Protein AF-A0AAW3N4U8-F1 (afdb_monomer_lite)

Radius of gyration: 14.94 Å; chains: 1; bounding box: 34×26×44 Å

Foldseek 3Di:
DDWDFAPVQLVVVCCLVCHDPSVCVCVVPDDDLDDDDAPDDPPQPDVSSQLVCLNVPPDRGGTSDDDDDDDFDPPDDSVRSVVVVVVVCCVPVNHPPDD

Secondary structure (DSSP, 8-state):
-EEEETTSHHHHHHHHTT-GGGGGGGGGT---------S--TT-SSHHHHHHHHHHHS-TT-EEEEE---PPPTTS-HHHHHHHHHHHHHHHH------

pLDDT: mean 90.14, std 9.88, range [36.59, 97.06]

Organism: NCBI:txid101571

Structure (mmCIF, N/CA/C/O backbone):
data_AF-A0AAW3N4U8-F1
#
_entry.id   AF-A0AAW3N4U8-F1
#
loop_
_atom_site.group_PDB
_atom_site.id
_atom_site.type_symbol
_atom_site.label_atom_id
_atom_site.label_alt_id
_atom_site.label_comp_id
_atom_site.label_asym_id
_atom_site.label_entity_id
_atom_site.label_seq_id
_atom_site.pdbx_PDB_ins_code
_atom_site.Cartn_x
_atom_site.Cartn_y
_atom_site.Cartn_z
_atom_site.occupancy
_atom_site.B_iso_or_equiv
_atom_site.auth_seq_id
_atom_site.auth_comp_id
_atom_site.auth_asym_id
_atom_site.auth_atom_id
_atom_site.pdbx_PDB_model_num
ATOM 1 N N . MET A 1 1 ? -3.684 15.594 -1.154 1.00 78.69 1 MET A N 1
ATOM 2 C CA . MET A 1 1 ? -3.054 14.402 -1.765 1.00 78.69 1 MET A CA 1
ATOM 3 C C . MET A 1 1 ? -1.545 14.587 -1.709 1.00 78.69 1 MET A C 1
ATOM 5 O O . MET A 1 1 ? -1.091 15.682 -2.023 1.00 78.69 1 MET A O 1
ATOM 9 N N . LYS A 1 2 ? -0.788 13.585 -1.248 1.00 89.50 2 LYS A N 1
ATOM 10 C CA . LYS A 1 2 ? 0.686 13.629 -1.202 1.00 89.50 2 LYS A CA 1
ATOM 11 C C . LYS A 1 2 ? 1.270 12.860 -2.386 1.00 89.50 2 LYS A C 1
ATOM 13 O O . LYS A 1 2 ? 0.613 11.957 -2.899 1.00 89.50 2 LYS A O 1
ATOM 18 N N . VAL A 1 3 ? 2.478 13.221 -2.811 1.00 91.69 3 VAL A N 1
ATOM 19 C CA . VAL A 1 3 ? 3.206 12.546 -3.896 1.00 91.69 3 VAL A CA 1
ATOM 20 C C . VAL A 1 3 ? 4.534 12.017 -3.376 1.00 91.69 3 VAL A C 1
ATOM 22 O O . VAL A 1 3 ? 5.176 12.672 -2.554 1.00 91.69 3 VAL A O 1
ATOM 25 N N . GLY A 1 4 ? 4.932 10.841 -3.849 1.00 89.94 4 GLY A N 1
ATOM 26 C CA . GLY A 1 4 ? 6.234 10.255 -3.560 1.00 89.94 4 GLY A CA 1
ATOM 27 C C . GLY A 1 4 ? 7.115 10.174 -4.796 1.00 89.94 4 GLY A C 1
ATOM 28 O O . GLY A 1 4 ? 6.627 9.974 -5.909 1.00 89.94 4 GLY A O 1
ATOM 29 N N . GLN A 1 5 ? 8.416 10.352 -4.585 1.00 89.56 5 GLN A N 1
ATOM 30 C CA . GLN A 1 5 ? 9.433 10.260 -5.630 1.00 89.56 5 GLN A CA 1
ATOM 31 C C . GLN A 1 5 ? 9.968 8.828 -5.759 1.00 89.56 5 GLN A C 1
ATOM 33 O O . GLN A 1 5 ? 9.765 7.992 -4.872 1.00 89.56 5 GLN A O 1
ATOM 38 N N . ALA A 1 6 ? 10.678 8.567 -6.857 1.00 88.12 6 ALA A N 1
ATOM 39 C CA . ALA A 1 6 ? 11.369 7.303 -7.085 1.00 88.12 6 ALA A CA 1
ATOM 40 C C . ALA A 1 6 ? 12.300 6.916 -5.920 1.00 88.12 6 ALA A C 1
ATOM 42 O O . ALA A 1 6 ? 12.966 7.758 -5.315 1.00 88.12 6 ALA A O 1
ATOM 43 N N . GLY A 1 7 ? 12.309 5.626 -5.582 1.00 87.44 7 GLY A N 1
ATOM 44 C CA . GLY A 1 7 ? 13.083 5.049 -4.479 1.00 87.44 7 GLY A CA 1
ATOM 45 C C . GLY A 1 7 ? 12.389 5.085 -3.112 1.00 87.44 7 GLY A C 1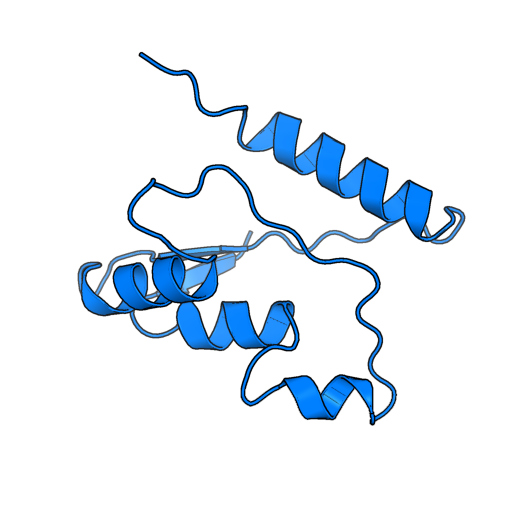
ATOM 46 O O . GLY A 1 7 ? 13.023 4.776 -2.099 1.00 87.44 7 GLY A O 1
ATOM 47 N N . LYS A 1 8 ? 11.117 5.497 -3.043 1.00 91.38 8 LYS A N 1
ATOM 48 C CA . LYS A 1 8 ? 10.344 5.592 -1.790 1.00 91.38 8 LYS A CA 1
ATOM 49 C C . LYS A 1 8 ? 9.060 4.768 -1.790 1.00 91.38 8 LYS A C 1
ATOM 51 O O . LYS A 1 8 ? 8.509 4.561 -0.711 1.00 91.38 8 LYS A O 1
ATOM 56 N N . ALA A 1 9 ? 8.581 4.287 -2.936 1.00 93.44 9 ALA A N 1
ATOM 57 C CA . ALA A 1 9 ? 7.298 3.601 -3.032 1.00 93.44 9 ALA A CA 1
ATOM 58 C C . ALA A 1 9 ? 7.289 2.258 -2.293 1.00 93.44 9 ALA A C 1
ATOM 60 O O . ALA A 1 9 ? 6.385 2.005 -1.501 1.00 93.44 9 ALA A O 1
ATOM 61 N N . GLY A 1 10 ? 8.301 1.414 -2.501 1.00 94.25 10 GLY A N 1
ATOM 62 C CA . GLY A 1 10 ? 8.406 0.088 -1.891 1.00 94.25 10 GLY A CA 1
ATOM 63 C C . GLY A 1 10 ? 8.421 0.142 -0.360 1.00 94.25 10 GLY A C 1
ATOM 64 O O . GLY A 1 10 ? 7.548 -0.463 0.271 1.00 94.25 10 GLY A O 1
ATOM 65 N N . PRO A 1 11 ? 9.351 0.893 0.265 1.00 93.69 11 PRO A N 1
ATOM 66 C CA . PRO A 1 11 ? 9.371 1.068 1.716 1.00 93.69 11 PRO A CA 1
ATOM 67 C C . PRO A 1 11 ? 8.077 1.680 2.267 1.00 93.69 11 PRO A C 1
ATOM 69 O O . PRO A 1 11 ? 7.592 1.237 3.308 1.00 93.69 11 PRO A O 1
ATOM 72 N N . HIS A 1 12 ? 7.486 2.654 1.567 1.00 94.69 12 HIS A N 1
ATOM 73 C CA . HIS A 1 12 ? 6.243 3.303 1.996 1.00 94.69 12 HIS A CA 1
ATOM 74 C C . HIS A 1 12 ? 5.037 2.358 1.945 1.00 94.69 12 HIS A C 1
ATOM 76 O O . HIS A 1 12 ? 4.264 2.275 2.900 1.00 94.69 12 HIS A O 1
ATOM 82 N N . ALA A 1 13 ? 4.907 1.574 0.874 1.00 94.56 13 ALA A N 1
ATOM 83 C CA . ALA A 1 13 ? 3.867 0.560 0.748 1.00 94.56 13 ALA A CA 1
ATOM 84 C C . ALA A 1 13 ? 4.012 -0.540 1.810 1.00 94.56 13 ALA A C 1
ATOM 86 O O . ALA A 1 13 ? 3.023 -0.929 2.433 1.00 94.56 13 ALA A O 1
ATOM 87 N N . ALA A 1 14 ? 5.242 -1.002 2.068 1.00 94.06 14 ALA A N 1
ATOM 88 C CA . ALA A 1 14 ? 5.520 -1.970 3.126 1.00 94.06 14 ALA A CA 1
ATOM 89 C C . ALA A 1 14 ? 5.172 -1.415 4.511 1.00 94.06 14 ALA A C 1
ATOM 91 O O . ALA A 1 14 ? 4.634 -2.146 5.342 1.00 94.06 14 ALA A O 1
ATOM 92 N N . TYR A 1 15 ? 5.432 -0.127 4.750 1.00 93.88 15 TYR A N 1
ATOM 93 C CA . TYR A 1 15 ? 5.034 0.540 5.982 1.00 93.88 15 TYR A CA 1
ATOM 94 C C . TYR A 1 15 ? 3.517 0.503 6.147 1.00 93.88 15 TYR A C 1
ATOM 96 O O . TYR A 1 15 ? 3.041 -0.084 7.116 1.00 93.88 15 TYR A O 1
ATOM 104 N N . ILE A 1 16 ? 2.752 1.046 5.192 1.00 93.38 16 ILE A N 1
ATOM 105 C CA . ILE A 1 16 ? 1.279 1.106 5.254 1.00 93.38 16 ILE A CA 1
ATOM 106 C C . ILE A 1 16 ? 0.669 -0.288 5.446 1.00 93.38 16 ILE A C 1
ATOM 108 O O . ILE A 1 16 ? -0.176 -0.467 6.318 1.00 93.38 16 ILE A O 1
ATOM 112 N N . ALA A 1 17 ? 1.136 -1.282 4.689 1.00 93.31 17 ALA A N 1
ATOM 113 C CA . ALA A 1 17 ? 0.624 -2.649 4.755 1.00 93.31 17 ALA A CA 1
ATOM 114 C C . ALA A 1 17 ? 1.155 -3.468 5.948 1.00 93.31 17 ALA A C 1
ATOM 116 O O . ALA A 1 17 ? 0.810 -4.641 6.066 1.00 93.31 17 ALA A O 1
ATOM 117 N N . ARG A 1 18 ? 2.016 -2.883 6.798 1.00 93.81 18 ARG A N 1
ATOM 118 C CA . ARG A 1 18 ? 2.746 -3.564 7.886 1.00 93.81 18 ARG A CA 1
ATOM 119 C C . ARG A 1 18 ? 3.400 -4.867 7.418 1.00 93.81 18 ARG A C 1
ATOM 121 O O . ARG A 1 18 ? 3.309 -5.906 8.061 1.00 93.81 18 ARG A O 1
ATOM 128 N N . ALA A 1 19 ? 4.077 -4.798 6.279 1.00 90.44 19 ALA A N 1
ATOM 129 C CA . ALA A 1 19 ? 4.746 -5.926 5.652 1.00 90.44 19 ALA A CA 1
ATOM 130 C C . ALA A 1 19 ? 6.272 -5.852 5.823 1.00 90.44 19 ALA A C 1
ATOM 132 O O . ALA A 1 19 ? 6.846 -4.790 6.090 1.00 90.44 19 ALA A O 1
ATOM 133 N N . GLY A 1 20 ? 6.940 -6.996 5.649 1.00 88.75 20 GLY A N 1
ATOM 134 C CA . GLY A 1 20 ? 8.397 -7.105 5.728 1.00 88.75 20 GLY A CA 1
ATOM 135 C C . GLY A 1 20 ? 8.934 -6.594 7.064 1.00 88.75 20 GLY A C 1
ATOM 136 O O . GLY A 1 20 ? 8.492 -7.029 8.127 1.00 88.75 20 GLY A O 1
ATOM 137 N N . GLN A 1 21 ? 9.850 -5.624 7.013 1.00 87.81 21 GLN A N 1
ATOM 138 C CA . GLN A 1 21 ? 10.475 -5.062 8.213 1.00 87.81 21 GLN A CA 1
ATOM 139 C C . GLN A 1 21 ? 9.490 -4.396 9.183 1.00 87.81 21 GLN A C 1
ATOM 141 O O . GLN A 1 21 ? 9.853 -4.193 10.332 1.00 87.81 21 GLN A O 1
ATOM 146 N N . TYR A 1 22 ? 8.261 -4.067 8.767 1.00 90.00 22 TYR A N 1
ATOM 147 C CA . TYR A 1 22 ? 7.261 -3.403 9.615 1.00 90.00 22 TYR A CA 1
ATOM 148 C C . TYR A 1 22 ? 6.249 -4.360 10.255 1.00 90.00 22 TYR A C 1
ATOM 150 O O . TYR A 1 22 ? 5.416 -3.913 11.042 1.00 90.00 22 TYR A O 1
ATOM 158 N N . ALA A 1 23 ? 6.324 -5.662 9.962 1.00 88.94 23 ALA A N 1
ATOM 159 C CA . ALA A 1 23 ? 5.383 -6.654 10.484 1.00 88.94 23 ALA A CA 1
ATOM 160 C C . ALA A 1 23 ? 5.398 -6.745 12.020 1.00 88.94 23 ALA A C 1
ATOM 162 O O . ALA A 1 23 ? 4.353 -6.921 12.643 1.00 88.94 23 ALA A O 1
ATOM 163 N N . HIS A 1 24 ? 6.565 -6.538 12.645 1.00 87.88 24 HIS A N 1
ATOM 164 C CA . HIS A 1 24 ? 6.718 -6.574 14.104 1.00 87.88 24 HIS A CA 1
ATOM 165 C C . HIS A 1 24 ? 5.855 -5.533 14.839 1.00 87.88 24 HIS A C 1
ATOM 167 O O . HIS A 1 24 ? 5.530 -5.729 16.007 1.00 87.88 24 HIS A O 1
ATOM 173 N N . ARG A 1 25 ? 5.442 -4.448 14.168 1.00 87.31 25 ARG A N 1
ATOM 174 C CA . ARG A 1 25 ? 4.653 -3.370 14.782 1.00 87.31 25 ARG A CA 1
ATOM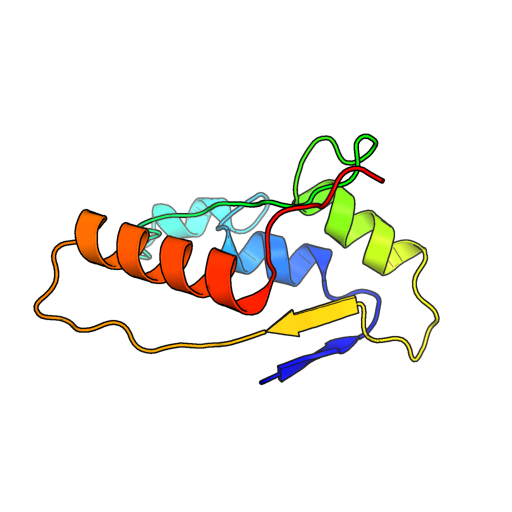 175 C C . ARG A 1 25 ? 3.237 -3.788 15.163 1.00 87.31 25 ARG A C 1
ATOM 177 O O . ARG A 1 25 ? 2.685 -3.232 16.108 1.00 87.31 25 ARG A O 1
ATOM 184 N N . LEU A 1 26 ? 2.680 -4.801 14.494 1.00 85.12 26 LEU A N 1
ATOM 185 C CA . LEU A 1 26 ? 1.381 -5.370 14.869 1.00 85.12 26 LEU A CA 1
ATOM 186 C C . LEU A 1 26 ? 1.411 -5.981 16.281 1.00 85.12 26 LEU A C 1
ATOM 188 O O . LEU A 1 26 ? 0.409 -5.968 16.986 1.00 85.12 26 LEU A O 1
ATOM 192 N N . GLY A 1 27 ? 2.578 -6.462 16.724 1.00 78.00 27 GLY A N 1
ATOM 193 C CA . GLY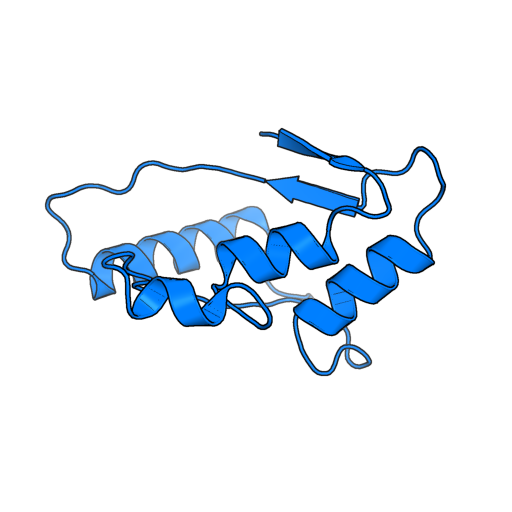 A 1 27 ? 2.799 -6.952 18.087 1.00 78.00 27 GLY A CA 1
ATOM 194 C C . GLY A 1 27 ? 3.115 -5.858 19.114 1.00 78.00 27 GLY A C 1
ATOM 195 O O . GLY A 1 27 ? 3.272 -6.168 20.290 1.00 78.00 27 GLY A O 1
ATOM 196 N N . GLN A 1 28 ? 3.222 -4.592 18.695 1.00 85.38 28 GLN A N 1
ATOM 197 C CA . GLN A 1 28 ? 3.584 -3.447 19.546 1.00 85.38 28 GLN A CA 1
ATOM 198 C C . GLN A 1 28 ? 2.414 -2.476 19.778 1.00 85.38 28 GLN A C 1
ATOM 200 O O . GLN A 1 28 ? 2.623 -1.324 20.151 1.00 85.38 28 GLN A O 1
ATOM 205 N N . GLY A 1 29 ? 1.177 -2.936 19.568 1.00 79.94 29 GLY A N 1
ATOM 206 C CA . GLY A 1 29 ? -0.037 -2.154 19.826 1.00 79.94 29 GLY A CA 1
ATOM 207 C C . GLY A 1 29 ? -0.544 -1.341 18.634 1.00 79.94 29 GLY A C 1
ATOM 208 O O . GLY A 1 29 ? -1.552 -0.650 18.764 1.00 79.94 29 GLY A O 1
ATOM 209 N N . GLU A 1 30 ? 0.098 -1.432 17.466 1.00 86.50 30 GLU A N 1
ATOM 210 C CA . GLU A 1 30 ? -0.481 -0.902 16.232 1.00 86.50 30 GLU A CA 1
ATOM 211 C C . GLU A 1 30 ? -1.464 -1.912 15.622 1.00 86.50 30 GLU A C 1
ATOM 213 O O . GLU A 1 30 ? -1.154 -3.095 15.496 1.00 86.50 30 GLU A O 1
ATOM 218 N N . GLN A 1 31 ? -2.638 -1.445 15.191 1.00 86.81 31 GLN A N 1
ATOM 219 C CA . GLN A 1 31 ? -3.650 -2.287 14.554 1.00 86.81 31 GLN A CA 1
ATOM 220 C C . GLN A 1 31 ? -3.775 -1.956 13.066 1.00 86.81 31 GLN A C 1
ATOM 222 O O . GLN A 1 31 ? -3.934 -0.797 12.682 1.00 86.81 31 GLN A O 1
ATOM 227 N N . LEU A 1 32 ? -3.748 -2.994 12.230 1.00 91.62 32 LEU A N 1
ATOM 228 C CA . LEU A 1 32 ? -4.077 -2.912 10.812 1.00 91.62 32 LEU A CA 1
ATOM 229 C C . LEU A 1 32 ? -5.388 -3.656 10.570 1.00 91.62 32 LEU A C 1
ATOM 231 O O . LEU A 1 32 ? -5.413 -4.882 10.554 1.00 91.62 32 LEU A O 1
ATOM 235 N N . GLU A 1 33 ? -6.479 -2.908 10.416 1.00 92.38 33 GLU A N 1
ATOM 236 C CA . GLU A 1 33 ? -7.819 -3.494 10.278 1.00 92.38 33 GLU A CA 1
ATOM 237 C C . GLU A 1 33 ? -8.027 -4.182 8.925 1.00 92.38 33 GLU A C 1
ATOM 239 O O . GLU A 1 33 ? -8.676 -5.221 8.852 1.00 92.38 33 GLU A O 1
ATOM 244 N N . ALA A 1 34 ? -7.493 -3.607 7.844 1.00 92.44 34 ALA A N 1
ATOM 245 C CA . ALA A 1 34 ? -7.631 -4.153 6.501 1.00 92.44 34 ALA A CA 1
ATOM 246 C C . ALA A 1 34 ? -6.522 -3.656 5.568 1.00 92.44 34 ALA A C 1
ATOM 248 O O . ALA A 1 34 ? -6.075 -2.512 5.662 1.00 92.44 34 ALA A O 1
ATOM 249 N N . THR A 1 35 ? -6.142 -4.498 4.608 1.00 94.19 35 THR A N 1
ATOM 250 C CA . THR A 1 35 ? -5.334 -4.124 3.441 1.00 94.19 35 THR A CA 1
ATOM 251 C C . THR A 1 35 ? -5.915 -4.754 2.184 1.00 94.19 35 THR A C 1
ATOM 253 O O . THR A 1 35 ? -6.694 -5.706 2.240 1.00 94.19 35 THR A O 1
ATOM 256 N N . GLY A 1 36 ? -5.556 -4.207 1.028 1.00 92.88 36 GLY A N 1
ATOM 257 C CA . GLY A 1 36 ? -5.974 -4.743 -0.255 1.00 92.88 36 GLY A CA 1
ATOM 258 C C . GLY A 1 36 ? -5.217 -4.089 -1.396 1.00 92.88 36 GLY A C 1
ATOM 259 O O . GLY A 1 36 ? -4.578 -3.051 -1.226 1.00 92.88 36 GLY A O 1
ATOM 260 N N . ALA A 1 37 ? -5.302 -4.710 -2.564 1.00 93.75 37 ALA A N 1
ATOM 261 C CA . ALA A 1 37 ? -4.762 -4.174 -3.797 1.00 93.75 37 ALA A CA 1
ATOM 262 C C . ALA A 1 37 ? -5.648 -4.566 -4.976 1.00 93.75 37 ALA A C 1
ATOM 264 O O . ALA A 1 37 ? -6.380 -5.552 -4.919 1.00 93.75 37 ALA A O 1
ATOM 265 N N . GLY A 1 38 ? -5.563 -3.784 -6.045 1.00 92.69 38 GLY A N 1
ATOM 266 C CA . GLY A 1 38 ? -6.315 -3.983 -7.275 1.00 92.69 38 GLY A CA 1
ATOM 267 C C . GLY A 1 38 ? -5.564 -3.385 -8.457 1.00 92.69 38 GLY A C 1
ATOM 268 O O . GLY A 1 38 ? -4.535 -2.737 -8.275 1.00 92.69 38 GLY A O 1
ATOM 269 N N . ASN A 1 39 ? -6.066 -3.636 -9.666 1.00 92.38 39 ASN A N 1
ATOM 270 C CA . ASN A 1 39 ? -5.489 -3.145 -10.923 1.00 92.38 39 ASN A CA 1
ATOM 271 C C . ASN A 1 39 ? -3.991 -3.474 -11.113 1.00 92.38 39 ASN A C 1
ATOM 273 O O . ASN A 1 39 ? -3.300 -2.806 -11.877 1.00 92.38 39 ASN A O 1
ATOM 277 N N . LEU A 1 4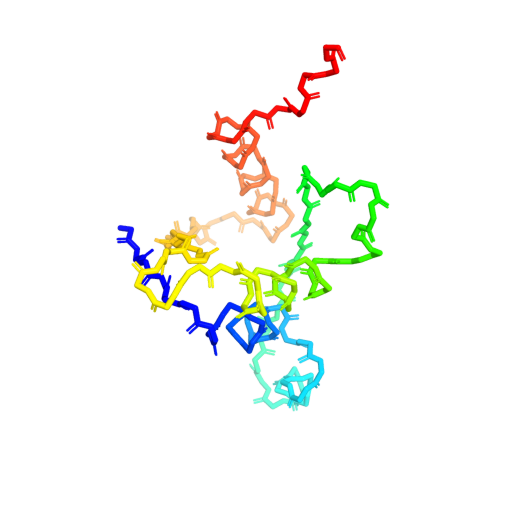0 ? -3.492 -4.536 -10.466 1.00 93.44 40 LEU A N 1
ATOM 278 C CA . LEU A 1 40 ? -2.114 -4.984 -10.646 1.00 93.44 40 LEU A CA 1
ATOM 279 C C . LEU A 1 40 ? -1.919 -5.591 -12.046 1.00 93.44 40 LEU A C 1
ATOM 281 O O . LEU A 1 40 ? -2.764 -6.373 -12.505 1.00 93.44 40 LEU A O 1
ATOM 285 N N . PRO A 1 41 ? -0.816 -5.263 -12.738 1.00 93.75 41 PRO A N 1
ATOM 286 C CA . PRO A 1 41 ? -0.466 -5.914 -13.993 1.00 93.75 41 PRO A CA 1
ATOM 287 C C . PRO A 1 41 ? -0.106 -7.387 -13.757 1.00 93.75 41 PRO A C 1
ATOM 289 O O . PRO A 1 41 ? 0.331 -7.760 -12.672 1.00 93.75 41 PRO A O 1
ATOM 292 N N . ALA A 1 42 ? -0.253 -8.227 -14.786 1.00 94.31 42 ALA A N 1
ATOM 293 C CA . ALA A 1 42 ? -0.073 -9.680 -14.664 1.00 94.31 42 ALA A CA 1
ATOM 294 C C . ALA A 1 42 ? 1.334 -10.103 -14.199 1.00 94.31 42 ALA A C 1
ATOM 296 O O . ALA A 1 42 ? 1.484 -11.150 -13.579 1.00 94.31 42 ALA A O 1
ATOM 297 N N . TRP A 1 43 ? 2.357 -9.290 -14.473 1.00 94.75 43 TRP A N 1
ATOM 298 C CA . TRP A 1 43 ? 3.729 -9.552 -14.031 1.00 94.75 43 TRP A CA 1
ATOM 299 C C . TRP A 1 43 ? 3.943 -9.297 -12.531 1.00 94.75 43 TRP A C 1
ATOM 301 O O . TRP A 1 43 ? 4.908 -9.796 -11.954 1.00 94.75 43 TRP A O 1
ATOM 311 N N . ALA A 1 44 ? 3.076 -8.514 -11.883 1.00 96.00 44 ALA A N 1
ATOM 312 C CA . ALA A 1 44 ? 3.227 -8.174 -10.477 1.00 96.00 44 ALA A CA 1
ATOM 313 C C . ALA A 1 44 ? 2.625 -9.281 -9.606 1.00 96.00 44 ALA A C 1
ATOM 315 O O . ALA A 1 44 ? 1.415 -9.335 -9.394 1.00 96.00 44 ALA A O 1
ATOM 316 N N . ALA A 1 45 ? 3.487 -10.136 -9.051 1.00 92.81 45 ALA A N 1
ATOM 317 C CA . ALA A 1 45 ? 3.064 -11.222 -8.165 1.00 92.81 45 ALA A CA 1
ATOM 318 C C . ALA A 1 45 ? 2.329 -10.722 -6.906 1.00 92.81 45 ALA A C 1
ATOM 320 O O . ALA A 1 45 ? 1.479 -11.418 -6.358 1.00 92.81 45 ALA A O 1
ATOM 321 N N . ASN A 1 46 ? 2.668 -9.522 -6.425 1.00 93.56 46 ASN A N 1
ATOM 322 C CA . ASN A 1 46 ? 2.000 -8.853 -5.312 1.00 93.56 46 ASN A CA 1
ATOM 323 C C . ASN A 1 46 ? 2.234 -7.323 -5.384 1.00 93.56 46 ASN A C 1
ATOM 325 O O . ASN A 1 46 ? 3.051 -6.863 -6.190 1.00 93.56 46 ASN A O 1
ATOM 329 N N . PRO A 1 47 ? 1.561 -6.514 -4.541 1.00 94.00 47 PRO A N 1
ATOM 330 C CA . PRO A 1 47 ? 1.684 -5.056 -4.583 1.00 94.00 47 PRO A CA 1
ATOM 331 C C . PRO A 1 47 ? 3.097 -4.543 -4.295 1.00 94.00 47 PRO A C 1
ATOM 333 O O . PRO A 1 47 ? 3.505 -3.542 -4.871 1.00 94.00 47 PRO A O 1
ATOM 336 N N . LEU A 1 48 ? 3.864 -5.206 -3.422 1.00 94.25 48 LEU A N 1
ATOM 337 C CA . LEU A 1 48 ? 5.225 -4.766 -3.098 1.00 94.25 48 LEU A CA 1
ATOM 338 C C . LEU A 1 48 ? 6.158 -4.909 -4.299 1.00 94.25 48 LEU A C 1
ATOM 340 O O . LEU A 1 48 ? 6.948 -4.004 -4.545 1.00 94.25 48 LEU A O 1
ATOM 344 N N . VAL A 1 49 ? 6.019 -5.989 -5.073 1.00 95.12 49 VAL A N 1
ATOM 345 C CA . VAL A 1 49 ? 6.774 -6.184 -6.323 1.00 95.12 49 VAL A CA 1
ATOM 346 C C . VAL A 1 49 ? 6.470 -5.064 -7.318 1.00 95.12 49 VAL A C 1
ATOM 348 O O . VAL A 1 49 ? 7.386 -4.532 -7.940 1.00 95.12 49 VAL A O 1
ATOM 351 N N . PHE A 1 50 ? 5.204 -4.651 -7.428 1.00 96.06 50 PHE A N 1
ATOM 352 C CA . PHE A 1 50 ? 4.825 -3.513 -8.268 1.00 96.06 50 PHE A CA 1
ATOM 353 C C . PHE A 1 50 ? 5.534 -2.219 -7.838 1.00 96.06 50 PHE A C 1
ATOM 355 O O . PHE A 1 50 ? 6.133 -1.541 -8.670 1.00 96.06 50 PHE A O 1
ATOM 362 N N . TRP A 1 51 ? 5.527 -1.900 -6.541 1.00 95.38 51 TRP A N 1
ATOM 363 C CA . TRP A 1 51 ? 6.164 -0.680 -6.034 1.00 95.38 51 TRP A CA 1
ATOM 364 C C . TRP A 1 51 ? 7.693 -0.709 -6.118 1.00 95.38 51 TRP A C 1
ATOM 366 O O . TRP A 1 51 ? 8.303 0.321 -6.389 1.00 95.38 51 TRP A O 1
ATOM 376 N N . GLN A 1 52 ? 8.316 -1.874 -5.935 1.00 94.06 52 GLN A N 1
ATOM 377 C CA . GLN A 1 52 ? 9.756 -2.054 -6.143 1.00 94.06 52 GLN A CA 1
ATOM 378 C C . GLN A 1 52 ? 10.143 -1.831 -7.607 1.00 94.06 52 GLN A C 1
ATOM 380 O O . GLN A 1 52 ? 11.128 -1.150 -7.880 1.00 94.06 52 GLN A O 1
ATOM 385 N N . ALA A 1 53 ? 9.351 -2.354 -8.547 1.00 95.12 53 ALA A N 1
ATOM 386 C CA . ALA A 1 53 ? 9.558 -2.104 -9.968 1.00 95.12 53 ALA A CA 1
ATOM 387 C C . ALA A 1 53 ? 9.373 -0.617 -10.313 1.00 95.12 53 ALA A C 1
ATOM 389 O O . ALA A 1 53 ? 10.183 -0.065 -11.054 1.00 95.12 53 ALA A O 1
ATOM 390 N N . ALA A 1 54 ? 8.369 0.054 -9.735 1.00 93.94 54 ALA A N 1
ATOM 391 C CA . ALA A 1 54 ? 8.198 1.498 -9.893 1.00 93.94 54 ALA A CA 1
ATOM 392 C C . ALA A 1 54 ? 9.426 2.269 -9.378 1.00 93.94 54 ALA A C 1
ATOM 394 O O . ALA A 1 54 ? 9.943 3.132 -10.075 1.00 93.94 54 ALA A O 1
ATOM 395 N N . ASP A 1 55 ? 9.953 1.921 -8.204 1.00 93.19 55 ASP A N 1
ATOM 396 C CA . ASP A 1 55 ? 11.159 2.560 -7.665 1.00 93.19 55 ASP A CA 1
ATOM 397 C C . ASP A 1 55 ? 12.415 2.318 -8.520 1.00 93.19 55 ASP A C 1
ATOM 399 O O . ASP A 1 55 ? 13.276 3.193 -8.579 1.00 93.19 55 ASP A O 1
ATOM 403 N N . ALA A 1 56 ? 12.528 1.157 -9.172 1.00 94.00 56 ALA A N 1
ATOM 404 C CA . ALA A 1 56 ? 13.686 0.796 -9.990 1.00 94.00 56 ALA A CA 1
ATOM 405 C C . ALA A 1 56 ? 13.652 1.387 -11.410 1.00 94.00 56 ALA A C 1
ATOM 407 O O . ALA A 1 56 ? 14.708 1.612 -12.002 1.00 94.00 56 ALA A O 1
ATOM 408 N N . HIS A 1 57 ? 12.457 1.596 -11.970 1.00 93.81 57 HIS A N 1
ATOM 409 C CA . HIS A 1 57 ? 12.285 1.919 -13.389 1.00 93.81 57 HIS A CA 1
ATOM 410 C C . HIS A 1 57 ? 11.661 3.293 -13.661 1.00 93.81 57 HIS A C 1
ATOM 412 O O . HIS A 1 57 ? 11.720 3.764 -14.797 1.00 93.81 57 HIS A O 1
ATOM 418 N N . GLU A 1 58 ? 11.083 3.958 -12.659 1.00 93.12 58 GLU A N 1
ATOM 419 C CA . GLU A 1 58 ? 10.605 5.334 -12.802 1.00 93.12 58 GLU A CA 1
ATOM 420 C C . GLU A 1 58 ? 11.786 6.310 -12.932 1.00 93.12 58 GLU A C 1
ATOM 422 O O . GLU A 1 58 ? 12.858 6.118 -12.352 1.00 93.12 58 GLU A O 1
ATOM 427 N N . ARG A 1 59 ? 11.607 7.393 -13.694 1.00 90.62 59 ARG A N 1
ATOM 428 C CA . ARG A 1 59 ? 12.679 8.384 -13.890 1.00 90.62 59 ARG A CA 1
ATOM 429 C C . ARG A 1 59 ? 13.059 9.057 -12.564 1.00 90.62 59 ARG A C 1
ATOM 431 O O . ARG A 1 59 ? 12.214 9.243 -11.695 1.00 90.62 59 ARG A O 1
ATOM 438 N N . ALA A 1 60 ? 14.297 9.546 -12.451 1.00 82.19 60 ALA A N 1
ATOM 439 C CA . ALA A 1 60 ? 14.823 10.150 -11.215 1.00 82.19 60 ALA A CA 1
ATOM 440 C C . ALA A 1 60 ? 13.946 11.277 -10.616 1.00 82.19 60 ALA A C 1
ATOM 442 O O . ALA A 1 60 ? 13.848 11.400 -9.402 1.00 82.19 60 ALA A O 1
ATOM 443 N N . ASN A 1 61 ? 13.259 12.059 -11.460 1.00 83.31 61 ASN A N 1
ATOM 444 C CA . ASN A 1 61 ? 12.319 13.118 -11.048 1.00 83.31 61 ASN A CA 1
ATOM 445 C C . ASN A 1 61 ? 10.842 12.734 -11.280 1.00 83.31 61 ASN A C 1
ATOM 447 O O . ASN A 1 61 ? 9.985 13.598 -11.488 1.00 83.31 61 ASN A O 1
ATOM 451 N N . GLY A 1 62 ? 10.559 11.438 -11.368 1.00 88.88 62 GLY A N 1
ATOM 452 C CA . GLY A 1 62 ? 9.230 10.882 -11.574 1.00 88.88 62 GLY A CA 1
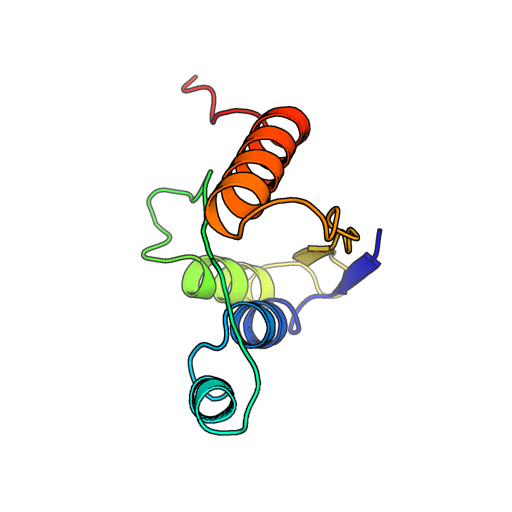ATOM 453 C C . GLY A 1 62 ? 8.458 10.753 -10.266 1.00 88.88 62 GLY A C 1
ATOM 454 O O . GLY A 1 62 ? 9.010 10.832 -9.168 1.00 88.88 62 GLY A O 1
ATOM 455 N N . THR A 1 63 ? 7.145 10.591 -10.393 1.00 90.94 63 THR A N 1
ATOM 456 C CA . THR A 1 63 ? 6.244 10.361 -9.262 1.00 90.94 63 THR A CA 1
ATOM 457 C C . THR A 1 63 ? 5.857 8.896 -9.264 1.00 90.94 63 THR A C 1
ATOM 459 O O . THR A 1 63 ? 5.112 8.474 -10.141 1.00 90.94 63 THR A O 1
ATOM 462 N N . THR A 1 64 ? 6.333 8.137 -8.282 1.00 91.69 64 THR A N 1
ATOM 463 C CA . THR A 1 64 ? 6.052 6.699 -8.194 1.00 91.69 64 THR A CA 1
ATOM 464 C C . THR A 1 64 ? 4.705 6.410 -7.556 1.00 91.69 64 THR A C 1
ATOM 466 O O . THR A 1 64 ? 4.081 5.419 -7.907 1.00 91.69 64 THR A O 1
ATOM 469 N N . TYR A 1 65 ? 4.217 7.264 -6.650 1.00 93.75 65 TYR A N 1
ATOM 470 C CA . TYR A 1 65 ? 2.901 7.084 -6.038 1.00 93.75 65 TYR A CA 1
ATOM 471 C C . TYR A 1 65 ? 2.222 8.402 -5.660 1.00 93.75 65 TYR A C 1
ATOM 473 O O . TYR A 1 65 ? 2.855 9.446 -5.470 1.00 93.75 65 TYR A O 1
ATOM 481 N N . ARG A 1 66 ? 0.899 8.320 -5.499 1.00 93.25 66 ARG A N 1
ATOM 482 C CA . ARG A 1 66 ? 0.054 9.341 -4.876 1.00 93.25 66 ARG A CA 1
ATOM 483 C C . ARG A 1 66 ? -0.648 8.725 -3.675 1.00 93.25 66 ARG A C 1
ATOM 485 O O . ARG A 1 66 ? -1.096 7.586 -3.742 1.00 93.25 66 ARG A O 1
ATOM 492 N N . GLU A 1 67 ? -0.752 9.480 -2.592 1.00 94.06 67 GLU A N 1
ATOM 493 C CA . GLU A 1 67 ? -1.361 9.025 -1.344 1.00 94.06 67 GLU A CA 1
ATOM 494 C C . GLU A 1 67 ? -2.529 9.928 -0.938 1.00 94.06 67 GLU A C 1
ATOM 496 O O . GLU A 1 67 ? -2.445 11.168 -0.962 1.00 94.06 67 GLU A O 1
ATOM 501 N N . MET A 1 68 ? -3.615 9.277 -0.522 1.00 93.44 68 MET A N 1
ATOM 502 C CA . MET A 1 68 ? -4.805 9.898 0.042 1.00 93.44 68 MET A CA 1
ATOM 503 C C . MET A 1 68 ? -4.986 9.396 1.474 1.00 93.44 68 MET A C 1
ATOM 505 O O . MET A 1 68 ? -5.233 8.215 1.693 1.00 93.44 68 MET A O 1
ATOM 509 N N . ALA A 1 69 ? -4.864 10.302 2.442 1.00 94.25 69 ALA A N 1
ATOM 510 C CA . ALA A 1 69 ? -5.187 10.027 3.836 1.00 94.25 69 ALA A CA 1
ATOM 511 C C . ALA A 1 69 ? -6.611 10.520 4.107 1.00 94.25 69 ALA A C 1
ATOM 513 O O . ALA A 1 69 ? -6.899 11.703 3.921 1.00 94.25 69 ALA A O 1
ATOM 514 N N . LEU A 1 70 ? -7.492 9.608 4.516 1.00 92.94 70 LEU A N 1
ATOM 515 C CA . LEU A 1 70 ? -8.911 9.868 4.746 1.00 92.94 70 LEU A CA 1
ATOM 516 C C . LEU A 1 70 ? -9.262 9.493 6.185 1.00 92.94 70 LEU A C 1
ATOM 518 O O . LEU A 1 70 ? -8.857 8.436 6.668 1.00 92.94 70 LEU A O 1
ATOM 522 N N . ALA A 1 71 ? -10.031 10.342 6.863 1.00 95.50 71 ALA A N 1
ATOM 523 C CA . ALA A 1 71 ? -10.628 9.986 8.144 1.00 95.50 71 ALA A CA 1
ATOM 524 C C . ALA A 1 71 ? -11.887 9.143 7.899 1.00 95.50 71 ALA A C 1
ATOM 526 O O . ALA A 1 71 ? -12.724 9.504 7.072 1.00 95.50 71 ALA A O 1
ATOM 527 N N . LEU A 1 72 ? -12.024 8.027 8.617 1.00 95.69 72 LEU A N 1
ATOM 528 C CA . LEU A 1 72 ? -13.204 7.165 8.533 1.00 95.69 72 LEU A CA 1
ATOM 529 C C . LEU A 1 72 ? -14.184 7.491 9.671 1.00 95.69 72 LEU A C 1
ATOM 531 O O . LEU A 1 72 ? -13.733 7.790 10.781 1.00 95.69 72 LEU A O 1
ATOM 535 N N . PRO A 1 73 ? -15.509 7.417 9.438 1.00 95.88 73 PRO A N 1
ATOM 536 C CA . PRO A 1 73 ? -16.495 7.619 10.494 1.00 95.88 73 PRO A CA 1
ATOM 537 C C . PRO A 1 73 ? -16.303 6.606 11.628 1.00 95.88 73 PRO A C 1
ATOM 539 O O . PRO A 1 73 ? -16.263 5.396 11.391 1.00 95.88 73 PRO A O 1
ATOM 542 N N . ARG A 1 74 ? -16.189 7.108 12.862 1.00 94.31 74 ARG A N 1
ATOM 543 C CA . ARG A 1 74 ? -15.930 6.288 14.059 1.00 94.31 74 ARG A CA 1
ATOM 544 C C . ARG A 1 74 ? -17.112 5.404 14.448 1.00 94.31 74 ARG A C 1
ATOM 546 O O . ARG A 1 74 ? -16.900 4.352 15.039 1.00 94.31 74 ARG A O 1
ATOM 553 N N . GLU A 1 75 ? -18.313 5.809 14.049 1.00 96.50 75 GLU A N 1
ATOM 554 C CA . GLU A 1 75 ? -19.571 5.118 14.354 1.00 96.50 75 GLU A CA 1
ATOM 555 C C . GLU A 1 75 ? -19.730 3.799 13.574 1.00 96.50 75 GLU A C 1
ATOM 557 O O . GLU A 1 75 ? -20.570 2.968 13.910 1.00 96.50 75 GLU A O 1
ATOM 562 N N . LEU A 1 76 ? -18.954 3.610 12.500 1.00 96.69 76 LEU A N 1
ATOM 563 C CA . LEU A 1 76 ? -19.032 2.425 11.648 1.00 96.69 76 LEU A CA 1
ATOM 564 C C . LEU A 1 76 ? -18.226 1.271 12.238 1.00 96.69 76 LEU A C 1
ATOM 566 O O . LEU A 1 76 ? -17.107 1.474 12.701 1.00 96.69 76 LEU A O 1
ATOM 570 N N . ALA A 1 77 ? -18.731 0.044 12.116 1.00 96.00 77 ALA A N 1
ATOM 571 C CA . ALA A 1 77 ? -17.960 -1.157 12.434 1.00 96.00 77 ALA A CA 1
ATOM 572 C C . ALA A 1 77 ? -16.766 -1.343 11.461 1.00 96.00 77 ALA A C 1
ATOM 574 O O . ALA A 1 77 ? -16.823 -0.846 10.329 1.00 96.00 77 ALA A O 1
ATOM 575 N N . PRO A 1 78 ? -15.707 -2.092 11.838 1.00 94.81 78 PRO A N 1
ATOM 576 C CA . PRO A 1 78 ? -14.539 -2.326 10.978 1.00 94.81 78 PRO A CA 1
ATOM 577 C C . PRO A 1 78 ? -14.888 -2.806 9.558 1.00 94.81 78 PRO A C 1
ATOM 579 O O . PRO A 1 78 ? -14.389 -2.261 8.573 1.00 94.81 78 PRO A O 1
ATOM 582 N N . ASP A 1 79 ? -15.830 -3.743 9.421 1.00 95.56 79 ASP A N 1
ATOM 583 C CA . ASP A 1 79 ? -16.249 -4.263 8.111 1.00 95.56 79 ASP A CA 1
ATOM 584 C C . ASP A 1 79 ? -16.954 -3.211 7.245 1.00 95.56 79 ASP A C 1
ATOM 586 O O . ASP A 1 79 ? -16.777 -3.170 6.022 1.00 95.56 79 ASP A O 1
ATOM 590 N N . GLN A 1 80 ? -17.731 -2.322 7.872 1.00 97.06 80 GLN A N 1
ATOM 591 C CA . GLN A 1 80 ? -18.397 -1.214 7.187 1.00 97.06 80 GLN A CA 1
ATOM 592 C C . GLN A 1 80 ? -17.379 -0.171 6.722 1.00 97.06 80 GLN A C 1
ATOM 594 O O . GLN A 1 80 ? -17.460 0.289 5.582 1.00 97.06 80 GLN A O 1
ATOM 599 N N . ARG A 1 81 ? -16.381 0.148 7.559 1.00 97.00 81 ARG A N 1
ATOM 600 C CA . ARG A 1 81 ? -15.247 1.005 7.185 1.00 97.00 81 ARG A CA 1
ATOM 601 C C . ARG A 1 81 ? -14.477 0.423 6.002 1.00 97.00 81 ARG A C 1
ATOM 603 O O . ARG A 1 81 ? -14.232 1.125 5.024 1.00 97.00 81 ARG A O 1
ATOM 610 N N . ALA A 1 82 ? -14.168 -0.871 6.037 1.00 95.88 82 ALA A N 1
ATOM 611 C CA . ALA A 1 82 ? -13.469 -1.545 4.948 1.00 95.88 82 ALA A CA 1
ATOM 612 C C . ALA A 1 82 ? -14.293 -1.552 3.646 1.00 95.88 82 ALA A C 1
ATOM 614 O O . ALA A 1 82 ? -13.750 -1.321 2.564 1.00 95.88 82 ALA A O 1
ATOM 615 N N . LYS A 1 83 ? -15.613 -1.768 3.729 1.00 96.00 83 LYS A N 1
ATOM 616 C CA . LYS A 1 83 ? -16.520 -1.688 2.572 1.00 96.00 83 LYS A CA 1
ATOM 617 C C . LYS A 1 83 ? -16.579 -0.274 1.990 1.00 96.00 83 LYS A C 1
ATOM 619 O O . LYS A 1 83 ? -16.519 -0.137 0.771 1.00 96.00 83 LYS A O 1
ATOM 624 N N . LEU A 1 84 ? -16.652 0.750 2.842 1.00 96.50 84 LEU A N 1
ATOM 625 C CA . LEU A 1 84 ? -16.637 2.155 2.434 1.00 96.50 84 LEU A CA 1
ATOM 626 C C . LEU A 1 84 ? -15.352 2.496 1.669 1.00 96.50 84 LEU A C 1
ATOM 628 O O . LEU A 1 84 ? -15.423 3.044 0.573 1.00 96.50 84 LEU A O 1
ATOM 632 N N . VAL A 1 85 ? -14.189 2.103 2.199 1.00 95.94 85 VAL A N 1
ATOM 633 C CA . VAL A 1 85 ? -12.894 2.326 1.533 1.00 95.94 85 VAL A CA 1
ATOM 634 C C . VAL A 1 85 ? -12.829 1.604 0.187 1.00 95.94 85 VAL A C 1
ATOM 636 O O . VAL A 1 85 ? -12.417 2.203 -0.801 1.00 95.94 85 VAL A O 1
ATOM 639 N N . ARG A 1 86 ? -13.273 0.342 0.104 1.00 94.94 86 ARG A N 1
ATOM 640 C CA . ARG A 1 86 ? -13.298 -0.395 -1.173 1.00 94.94 86 ARG A CA 1
ATOM 641 C C . ARG A 1 86 ? -14.203 0.266 -2.215 1.00 94.94 86 ARG A C 1
ATOM 643 O O . ARG A 1 86 ? -13.817 0.336 -3.378 1.00 94.94 86 ARG A O 1
ATOM 650 N N . ALA A 1 87 ? -15.375 0.753 -1.807 1.00 94.75 87 ALA A N 1
ATOM 651 C CA . ALA A 1 87 ? -16.291 1.464 -2.698 1.00 94.75 87 ALA A CA 1
ATOM 652 C C . ALA A 1 87 ? -15.674 2.774 -3.212 1.00 94.75 87 ALA A C 1
ATOM 654 O O . ALA A 1 87 ? -15.709 3.032 -4.412 1.00 94.75 87 ALA A O 1
ATOM 655 N N . PHE A 1 88 ? -15.038 3.542 -2.323 1.00 94.75 88 PHE A N 1
ATOM 656 C CA . PHE A 1 88 ? -14.304 4.751 -2.687 1.00 94.75 88 PHE A CA 1
ATOM 657 C C . PHE A 1 88 ? -13.183 4.459 -3.697 1.00 94.75 88 PHE A C 1
ATOM 659 O O . PHE A 1 88 ? -13.111 5.092 -4.743 1.00 94.75 88 PHE A O 1
ATOM 666 N N . VAL A 1 89 ? -12.347 3.446 -3.442 1.00 93.88 89 VAL A N 1
ATOM 667 C CA . VAL A 1 89 ? -11.264 3.055 -4.364 1.00 93.88 89 VAL A CA 1
ATOM 668 C C . VAL A 1 89 ? -11.807 2.667 -5.742 1.00 93.88 89 VAL A C 1
ATOM 670 O O . VAL A 1 89 ? -11.236 3.070 -6.753 1.00 93.88 89 VAL A O 1
ATOM 673 N N . ALA A 1 90 ? -12.908 1.912 -5.799 1.00 92.56 90 ALA A N 1
ATOM 674 C CA . ALA A 1 90 ? -13.535 1.527 -7.061 1.00 92.56 90 ALA A CA 1
ATOM 675 C C . ALA A 1 90 ? -14.093 2.733 -7.836 1.00 92.56 90 ALA A C 1
ATOM 677 O O . ALA A 1 90 ? -13.995 2.759 -9.061 1.00 92.56 90 ALA A O 1
ATOM 678 N N . GLN A 1 91 ? -14.645 3.727 -7.135 1.00 93.19 91 GLN A N 1
ATOM 679 C CA . GLN A 1 91 ? -15.132 4.968 -7.738 1.00 93.19 91 GLN A CA 1
ATOM 680 C C . GLN A 1 91 ? -13.989 5.813 -8.319 1.00 93.19 91 GLN A C 1
ATOM 682 O O . GLN A 1 91 ? -14.110 6.305 -9.436 1.00 93.19 91 GLN A O 1
ATOM 687 N N . GLU A 1 92 ? -12.884 5.966 -7.585 1.00 91.69 92 GLU A N 1
ATOM 688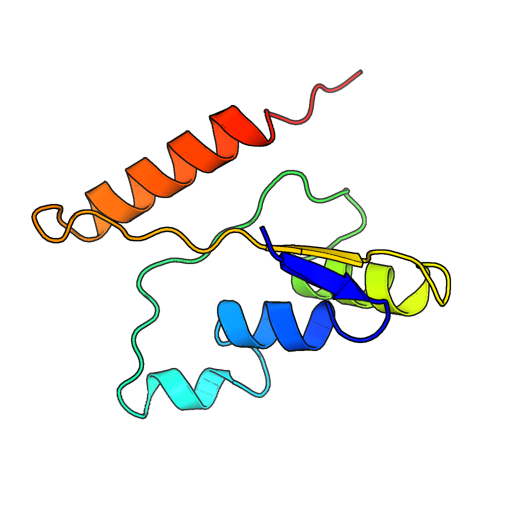 C CA . GLU A 1 92 ? -11.778 6.848 -7.984 1.00 91.69 92 GLU A CA 1
ATOM 689 C C . GLU A 1 92 ? -10.859 6.235 -9.048 1.00 91.69 92 GLU A C 1
ATOM 691 O O . GLU A 1 92 ? -10.357 6.943 -9.919 1.00 91.69 92 GLU A O 1
ATOM 696 N N . LEU A 1 93 ? -10.594 4.927 -8.967 1.00 88.62 93 LEU A N 1
ATOM 697 C CA . LEU A 1 93 ? -9.615 4.256 -9.833 1.00 88.62 93 LEU A CA 1
ATOM 698 C C . LEU A 1 93 ? -10.252 3.417 -10.945 1.00 88.62 93 LEU A C 1
ATOM 700 O O . LEU A 1 93 ? -9.546 2.986 -11.856 1.00 88.62 93 LEU A O 1
ATOM 704 N N . GLY A 1 94 ? -11.562 3.172 -10.872 1.00 85.31 94 GLY A N 1
ATOM 705 C CA . GLY A 1 94 ? -12.273 2.297 -11.796 1.00 85.31 94 GLY A CA 1
ATOM 706 C C . GLY A 1 94 ? -11.837 0.828 -11.721 1.00 85.31 94 GLY A C 1
ATOM 707 O O . GLY A 1 94 ? -10.883 0.437 -11.037 1.00 85.31 94 GLY A O 1
ATOM 708 N N . ALA A 1 95 ? -12.553 -0.016 -12.462 1.00 72.62 95 ALA A N 1
ATOM 709 C CA . ALA A 1 95 ? -12.106 -1.370 -12.768 1.00 72.62 95 ALA A CA 1
ATOM 710 C C . ALA A 1 95 ? -11.201 -1.336 -14.005 1.00 72.62 95 ALA A C 1
ATOM 712 O O . ALA A 1 95 ? -11.454 -0.562 -14.928 1.00 72.62 95 ALA A O 1
ATOM 713 N N . ARG A 1 96 ? -10.175 -2.196 -14.054 1.00 63.12 96 ARG A N 1
ATOM 714 C CA . ARG A 1 96 ? -9.394 -2.414 -15.278 1.00 63.12 96 ARG A CA 1
ATOM 715 C C . ARG A 1 96 ? -10.344 -2.799 -16.418 1.00 63.12 96 ARG A C 1
ATOM 717 O O . ARG A 1 96 ? -10.843 -3.921 -16.446 1.00 63.12 96 ARG A O 1
ATOM 724 N N . THR A 1 97 ? -10.585 -1.880 -17.348 1.00 46.59 97 THR A N 1
ATOM 725 C CA . THR A 1 97 ? -11.247 -2.173 -18.615 1.00 46.59 97 THR A CA 1
ATOM 726 C C . THR A 1 97 ? -10.285 -3.013 -19.446 1.00 46.59 97 THR A C 1
ATOM 728 O O . THR A 1 97 ? -9.230 -2.548 -19.866 1.00 46.59 97 THR A O 1
ATOM 731 N N . SER A 1 98 ? -10.604 -4.293 -19.617 1.00 45.41 98 SER A N 1
ATOM 732 C CA . SER A 1 98 ? -9.994 -5.128 -20.650 1.00 45.41 98 SER A CA 1
ATOM 733 C C . SER A 1 98 ? -10.383 -4.550 -22.010 1.00 45.41 98 SER A C 1
ATOM 735 O O . SER A 1 98 ? -11.540 -4.680 -22.411 1.00 45.41 98 SER A O 1
ATOM 737 N N . GLY A 1 99 ? -9.445 -3.850 -22.646 1.00 36.59 99 GLY A N 1
ATOM 738 C CA . GLY A 1 99 ? -9.453 -3.563 -24.081 1.00 36.59 99 GLY A CA 1
ATOM 739 C C . GLY A 1 99 ? -8.683 -4.631 -24.839 1.00 36.59 99 GLY A C 1
ATOM 740 O O . GLY A 1 99 ? -7.785 -5.244 -24.215 1.00 36.59 99 GLY A O 1
#

InterPro domains:
  IPR005053 MobA/MobL protein [PF03389] (35-93)

Sequence (99 aa):
MKVGQAGKAGPHAAYIARAGQYAHRLGQGEQLEATGAGNLPAWAANPLVFWQAADAHERANGTTYREMALALPRELAPDQRAKLVRAFVAQELGARTSG